Protein AF-A0A520K111-F1 (afdb_monomer_lite)

Sequence (65 aa):
MLKTVHATYGGEVPRPKGIEIIRHAKTKTGSFLETARLLRLEGPDDWSSHIEDYLYGNRSGEDTE

Foldseek 3Di:
DDDDDDDDDPPDDPDPPDPPPPPPPCPVPDDPVRVCVVVVPDDDPCCVVCVCCVVPNPPPPDPDD

Secondary structure (DSSP, 8-state):
---PPP----S-----S--------------HHHHHHHTT----TTTTTSHHHHHH---------

Radius of gyration: 20.33 Å; chains: 1; bounding box: 37×48×40 Å

Structure (mmCIF, N/CA/C/O backbone):
data_AF-A0A520K111-F1
#
_entry.id   AF-A0A520K111-F1
#
loop_
_atom_site.group_PDB
_atom_site.id
_atom_site.type_symbol
_atom_site.label_atom_id
_atom_site.label_alt_id
_atom_site.label_comp_id
_atom_site.label_asym_id
_atom_site.label_entity_id
_atom_site.label_seq_id
_atom_site.pdbx_PDB_ins_code
_atom_site.Cartn_x
_atom_site.Cartn_y
_atom_site.Cartn_z
_atom_site.occupancy
_atom_site.B_iso_or_equiv
_atom_site.auth_seq_id
_atom_site.auth_comp_id
_atom_site.auth_asym_id
_atom_site.auth_atom_id
_atom_site.pdbx_PDB_model_num
ATOM 1 N N . MET A 1 1 ? -5.059 36.680 11.948 1.00 48.41 1 MET A N 1
ATOM 2 C CA . MET A 1 1 ? -3.721 37.097 12.420 1.00 48.41 1 MET A CA 1
ATOM 3 C C . MET A 1 1 ? -3.007 35.837 12.899 1.00 48.41 1 MET A C 1
ATOM 5 O O . MET A 1 1 ? -3.376 35.318 13.943 1.00 48.41 1 MET A O 1
ATOM 9 N N . LEU A 1 2 ? -2.113 35.260 12.089 1.00 49.88 2 LEU A N 1
ATOM 10 C CA . LEU A 1 2 ? -1.361 34.061 12.481 1.00 49.88 2 LEU A CA 1
ATOM 11 C C . LEU A 1 2 ? -0.171 34.473 13.351 1.00 49.88 2 LEU A C 1
ATOM 13 O O . LEU A 1 2 ? 0.514 35.443 13.033 1.00 49.88 2 LEU A O 1
ATOM 17 N N . LYS A 1 3 ? 0.055 33.755 14.452 1.00 60.84 3 LYS A N 1
ATOM 18 C CA . LYS A 1 3 ? 1.236 33.925 15.302 1.00 60.84 3 LYS A CA 1
ATOM 19 C C . LYS A 1 3 ? 2.157 32.735 15.070 1.00 60.84 3 LYS A C 1
ATOM 21 O O . LYS A 1 3 ? 1.763 31.601 15.323 1.00 60.84 3 LYS A O 1
ATOM 26 N N . THR A 1 4 ? 3.359 33.006 14.585 1.00 67.44 4 THR A N 1
ATOM 27 C CA . THR A 1 4 ? 4.411 32.001 14.416 1.00 67.44 4 THR A CA 1
ATOM 28 C C . THR A 1 4 ? 5.127 31.817 15.748 1.00 67.44 4 THR A C 1
ATOM 30 O O . THR A 1 4 ? 5.592 32.792 16.338 1.00 67.44 4 THR A O 1
ATOM 33 N N . VAL A 1 5 ? 5.198 30.580 16.240 1.00 75.69 5 VAL A N 1
ATOM 34 C CA . VAL A 1 5 ? 5.957 30.236 17.448 1.00 75.69 5 VAL A CA 1
ATOM 35 C C . VAL A 1 5 ? 7.293 29.652 17.013 1.00 75.69 5 VAL A C 1
ATOM 37 O O . VAL A 1 5 ? 7.335 28.626 16.340 1.00 75.69 5 VAL A O 1
ATOM 40 N N . HIS A 1 6 ? 8.380 30.316 17.397 1.00 62.25 6 HIS A N 1
ATOM 41 C CA . HIS A 1 6 ? 9.732 29.801 17.230 1.00 62.25 6 HIS A CA 1
ATOM 42 C C . HIS A 1 6 ? 10.101 28.979 18.463 1.00 62.25 6 HIS A C 1
ATOM 44 O O . HIS A 1 6 ? 10.096 29.497 19.578 1.00 62.25 6 HIS A O 1
ATOM 50 N N . ALA A 1 7 ? 10.418 27.704 18.257 1.00 71.94 7 ALA A N 1
ATOM 51 C CA . ALA A 1 7 ? 10.959 26.828 19.285 1.00 71.94 7 ALA A CA 1
ATOM 52 C C . ALA A 1 7 ? 12.367 26.387 18.874 1.00 71.94 7 ALA A C 1
ATOM 54 O O . ALA A 1 7 ? 12.594 26.006 17.726 1.00 71.94 7 ALA A O 1
ATOM 55 N N . THR A 1 8 ? 13.309 26.450 19.811 1.00 71.25 8 THR A N 1
ATOM 56 C CA . THR A 1 8 ? 14.661 25.909 19.660 1.00 71.25 8 THR A CA 1
ATOM 57 C C . THR A 1 8 ? 14.734 24.545 20.336 1.00 71.25 8 THR A C 1
ATOM 59 O O . THR A 1 8 ? 14.281 24.361 21.464 1.00 71.25 8 THR A O 1
ATOM 62 N N . TYR A 1 9 ? 15.283 23.562 19.629 1.00 65.12 9 TYR A N 1
ATOM 63 C CA . TYR A 1 9 ? 15.426 22.203 20.136 1.00 65.12 9 TYR A CA 1
ATOM 64 C C . TYR A 1 9 ? 16.703 22.089 20.979 1.00 65.12 9 TYR A C 1
ATOM 66 O O . TYR A 1 9 ? 17.809 22.216 20.461 1.00 65.12 9 TYR A O 1
ATOM 74 N N . GLY A 1 10 ? 16.548 21.867 22.287 1.00 73.19 10 GLY A N 1
ATOM 75 C CA . GLY A 1 10 ? 17.628 21.893 23.285 1.00 73.19 10 GLY A CA 1
ATOM 76 C C . GLY A 1 10 ? 18.560 20.675 23.317 1.00 73.19 10 GLY A C 1
ATOM 77 O O . GLY A 1 10 ? 19.233 20.468 24.319 1.00 73.19 10 GLY A O 1
ATOM 78 N N . GLY A 1 11 ? 18.597 19.848 22.269 1.00 69.31 11 GLY A N 1
ATOM 79 C CA . GLY A 1 11 ? 19.551 18.735 22.146 1.00 69.31 11 GLY A CA 1
ATOM 80 C C . GLY A 1 11 ? 19.217 17.466 22.941 1.00 69.31 11 GLY A C 1
ATOM 81 O O . GLY A 1 11 ? 19.845 16.432 22.719 1.00 69.31 11 GLY A O 1
ATOM 82 N N . GLU A 1 12 ? 18.206 17.482 23.807 1.00 67.44 12 GLU A N 1
ATOM 83 C CA . GLU A 1 12 ? 17.687 16.256 24.412 1.00 67.44 12 GLU A CA 1
ATOM 84 C C . GLU A 1 12 ? 16.741 15.557 23.436 1.00 67.44 12 GLU A C 1
ATOM 86 O O . GLU A 1 12 ? 15.665 16.069 23.136 1.00 67.44 12 GLU A O 1
ATOM 91 N N . VAL A 1 13 ? 17.133 14.372 22.952 1.00 64.69 13 VAL A N 1
ATOM 92 C CA . VAL A 1 13 ? 16.215 13.473 22.240 1.00 64.69 13 VAL A CA 1
ATOM 93 C C . VAL A 1 13 ? 15.130 13.049 23.217 1.00 64.69 13 VAL A C 1
ATOM 95 O O . VAL A 1 13 ? 15.453 12.331 24.171 1.00 64.69 13 VAL A O 1
ATOM 98 N N . PRO A 1 14 ? 13.861 13.467 23.023 1.00 61.97 14 PRO A N 1
ATOM 99 C CA . PRO A 1 14 ? 12.782 13.001 23.867 1.00 61.97 14 PRO A CA 1
ATOM 100 C C . PRO A 1 14 ? 12.707 11.489 23.693 1.00 61.97 14 PRO A C 1
ATOM 102 O O . PRO A 1 14 ? 12.308 10.978 22.651 1.00 61.97 14 PRO A O 1
ATOM 105 N N . ARG A 1 15 ? 13.159 10.764 24.715 1.00 63.78 15 ARG A N 1
ATOM 106 C CA . ARG A 1 15 ? 13.003 9.318 24.795 1.00 63.78 15 ARG A CA 1
ATOM 107 C C . ARG A 1 15 ? 11.604 9.075 25.346 1.00 63.78 15 ARG A C 1
ATOM 109 O O . ARG A 1 15 ? 11.406 9.297 26.545 1.00 63.78 15 ARG A O 1
AT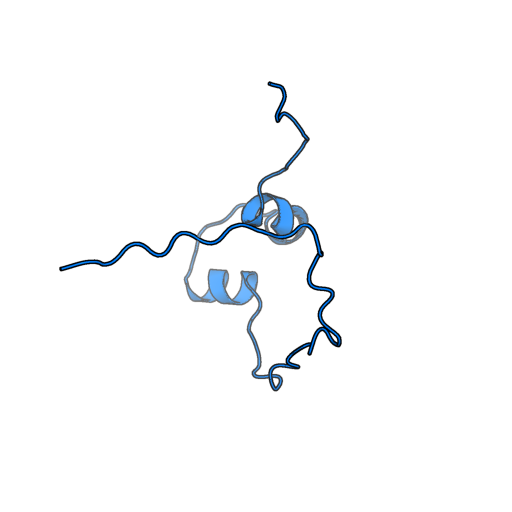OM 116 N N . PRO A 1 16 ? 10.618 8.689 24.515 1.00 65.19 16 PRO A N 1
ATOM 117 C CA . PRO A 1 16 ? 9.297 8.379 25.032 1.00 65.19 16 PRO A CA 1
ATOM 118 C C . PRO A 1 16 ? 9.450 7.265 26.071 1.00 65.19 16 PRO A C 1
ATOM 120 O O . PRO A 1 16 ? 10.019 6.213 25.788 1.00 65.19 16 PRO A O 1
ATOM 123 N N . LYS A 1 17 ? 8.976 7.511 27.299 1.00 66.19 17 LYS A N 1
ATOM 124 C CA . LYS A 1 17 ? 9.068 6.555 28.422 1.00 66.19 17 LYS A CA 1
ATOM 125 C C . LYS A 1 17 ? 8.246 5.278 28.203 1.00 66.19 17 LYS A C 1
ATOM 127 O O . LYS A 1 17 ? 8.354 4.337 28.979 1.00 66.19 17 LYS A O 1
ATOM 132 N N . GLY A 1 18 ? 7.467 5.237 27.133 1.00 58.72 18 GLY A N 1
ATOM 133 C CA . GLY A 1 18 ? 6.817 4.057 26.606 1.00 58.72 18 GLY A CA 1
ATOM 134 C C . GLY A 1 18 ? 6.328 4.390 25.208 1.00 58.72 18 GLY A C 1
ATOM 135 O O . GLY A 1 18 ? 5.642 5.389 25.013 1.00 58.72 18 GLY A O 1
ATOM 136 N N . ILE A 1 19 ? 6.700 3.578 24.224 1.00 59.75 19 ILE A N 1
ATOM 137 C CA . ILE A 1 19 ? 5.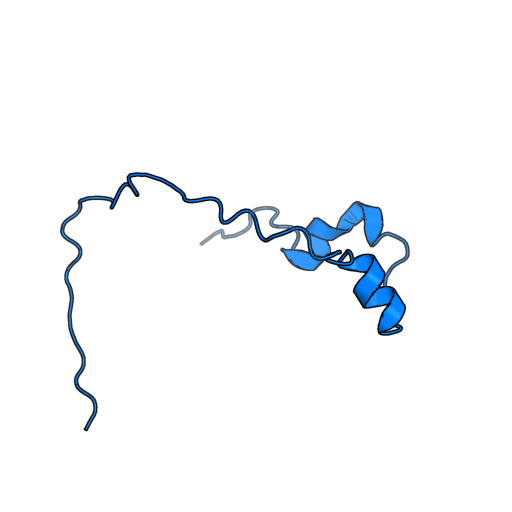912 3.497 23.000 1.00 59.75 19 ILE A CA 1
ATOM 138 C C . ILE A 1 19 ? 4.671 2.715 23.418 1.00 59.75 19 ILE A C 1
ATOM 140 O O . ILE A 1 19 ? 4.719 1.491 23.551 1.00 59.75 19 ILE A O 1
ATOM 144 N N . GLU A 1 20 ? 3.579 3.416 23.711 1.00 61.25 20 GLU A N 1
ATOM 145 C CA . GLU A 1 20 ? 2.284 2.759 23.810 1.00 61.25 20 GLU A CA 1
ATOM 146 C C . GLU A 1 20 ? 1.940 2.266 22.407 1.00 61.25 20 GLU A C 1
ATOM 148 O O . GLU A 1 20 ? 1.470 3.014 21.552 1.00 61.25 20 GLU A O 1
ATOM 153 N N . ILE A 1 21 ? 2.228 0.989 22.140 1.00 59.81 21 ILE A N 1
ATOM 154 C CA . ILE A 1 21 ? 1.643 0.306 20.995 1.00 59.81 21 ILE A CA 1
ATOM 155 C C . ILE A 1 21 ? 0.154 0.270 21.301 1.00 59.81 21 ILE A C 1
ATOM 157 O O . ILE A 1 21 ? -0.309 -0.593 22.053 1.00 59.81 21 ILE A O 1
ATOM 161 N N . ILE A 1 22 ? -0.585 1.234 20.753 1.00 63.09 22 ILE A N 1
ATOM 162 C CA . ILE A 1 22 ? -2.039 1.201 20.733 1.00 63.09 22 ILE A CA 1
ATOM 163 C C . ILE A 1 22 ? -2.381 -0.079 19.979 1.00 63.09 22 ILE A C 1
ATOM 165 O O . ILE A 1 22 ? -2.361 -0.126 18.745 1.00 63.09 22 ILE A O 1
ATOM 169 N N . ARG A 1 23 ? -2.626 -1.156 20.731 1.00 55.56 23 ARG A N 1
ATOM 170 C CA . ARG A 1 23 ? -3.223 -2.378 20.215 1.00 55.56 23 ARG A CA 1
ATOM 171 C C . ARG A 1 23 ? -4.617 -1.960 19.800 1.00 55.56 23 ARG A C 1
ATOM 173 O O . ARG A 1 23 ? -5.539 -1.988 20.610 1.00 55.56 23 ARG A O 1
ATOM 180 N N . HIS A 1 24 ? -4.736 -1.489 18.563 1.00 57.62 24 HIS A N 1
ATOM 181 C CA . HIS A 1 24 ? -6.018 -1.256 17.939 1.00 57.62 24 HIS A CA 1
ATOM 182 C C . HIS A 1 24 ? -6.798 -2.542 18.169 1.00 57.62 24 HIS A C 1
ATOM 184 O O . HIS A 1 24 ? -6.323 -3.629 17.818 1.00 57.62 24 HIS A O 1
ATOM 190 N N . ALA A 1 25 ? -7.928 -2.432 18.876 1.00 55.69 25 ALA A N 1
ATOM 191 C CA . ALA A 1 25 ? -8.862 -3.534 18.989 1.00 55.69 25 ALA A CA 1
ATOM 192 C C . ALA A 1 25 ? -9.001 -4.094 17.580 1.00 55.69 25 ALA A C 1
ATOM 194 O O . ALA A 1 25 ? -9.190 -3.313 16.648 1.00 55.69 25 ALA A O 1
ATOM 195 N N . LYS A 1 26 ? -8.781 -5.403 17.435 1.00 56.50 26 LYS A N 1
ATOM 196 C CA . LYS A 1 26 ? -8.752 -6.126 16.165 1.00 56.50 26 LYS A CA 1
ATOM 197 C C . LYS A 1 26 ? -10.133 -6.033 15.511 1.00 56.50 26 LYS A C 1
ATOM 199 O O . LYS A 1 26 ? -10.879 -7.006 15.462 1.00 56.50 26 LYS A O 1
ATOM 204 N N . THR A 1 27 ? -10.500 -4.853 15.020 1.00 59.56 27 THR A N 1
ATOM 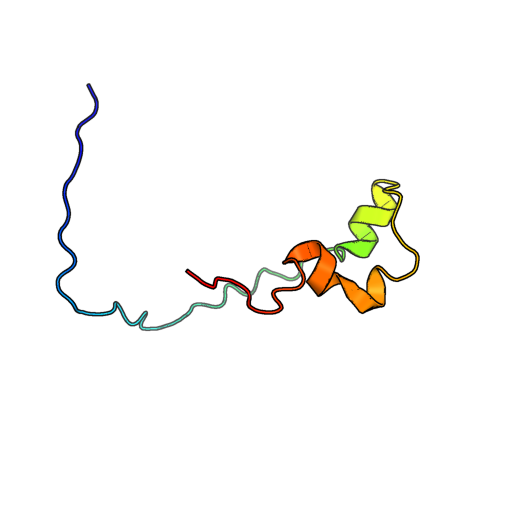205 C CA . THR A 1 27 ? -11.383 -4.731 13.878 1.00 59.56 27 THR A CA 1
ATOM 206 C C . THR A 1 27 ? -10.709 -5.587 12.819 1.00 59.56 27 THR A C 1
ATOM 208 O O . THR A 1 27 ? -9.478 -5.657 12.760 1.00 59.56 27 THR A O 1
ATOM 211 N N . LYS A 1 28 ? -11.477 -6.378 12.075 1.00 61.94 28 LYS A N 1
ATOM 212 C CA . LYS A 1 28 ? -10.921 -7.107 10.937 1.00 61.94 28 LYS A CA 1
ATOM 213 C C . LYS A 1 28 ? -10.417 -6.047 9.955 1.00 61.94 28 LYS A C 1
ATOM 215 O O . LYS A 1 28 ? -11.168 -5.600 9.099 1.00 61.94 28 LYS A O 1
ATOM 220 N N . THR A 1 29 ? -9.199 -5.560 10.154 1.00 62.75 29 THR A N 1
ATOM 221 C CA . THR A 1 29 ? -8.522 -4.657 9.244 1.00 62.75 29 THR A CA 1
ATOM 222 C C . THR A 1 29 ? -8.210 -5.522 8.049 1.00 62.75 29 THR A C 1
ATOM 224 O O . THR A 1 29 ? -7.309 -6.362 8.113 1.00 62.75 29 THR A O 1
ATOM 227 N N . GLY A 1 30 ? -9.048 -5.401 7.020 1.00 69.25 30 GLY A N 1
ATOM 228 C CA . GLY A 1 30 ? -8.792 -6.035 5.741 1.00 69.25 30 GLY A CA 1
ATOM 229 C C . GLY A 1 30 ? -7.384 -5.674 5.288 1.00 69.25 30 GLY A C 1
ATOM 230 O O . GLY A 1 30 ? -6.898 -4.571 5.554 1.00 69.25 30 GLY A O 1
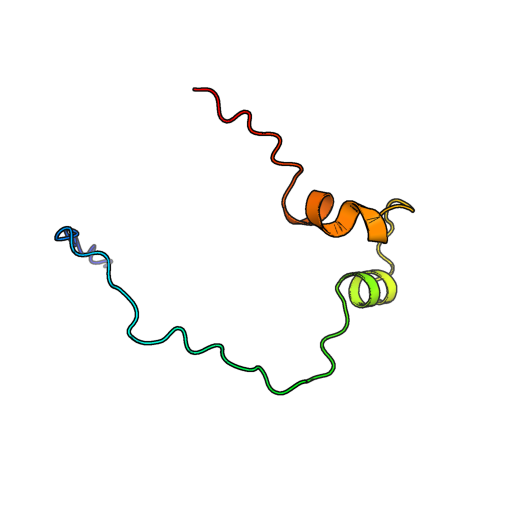ATOM 231 N N . SER A 1 31 ? -6.700 -6.625 4.659 1.00 81.81 31 SER A N 1
ATOM 232 C CA . SER A 1 31 ? -5.371 -6.336 4.117 1.00 81.81 31 SER A CA 1
ATOM 233 C C . SER A 1 31 ? -5.466 -5.264 3.023 1.00 81.81 31 SER A C 1
ATOM 235 O O . SER A 1 31 ? -6.531 -5.044 2.434 1.00 81.81 31 SER A O 1
ATOM 237 N N . PHE A 1 32 ? -4.347 -4.609 2.708 1.00 83.44 32 PHE A N 1
ATOM 238 C CA . PHE A 1 32 ? -4.289 -3.711 1.553 1.00 83.44 32 PHE A CA 1
ATOM 239 C C . PHE A 1 32 ? -4.775 -4.417 0.277 1.00 83.44 32 PHE A C 1
ATOM 241 O O . PHE A 1 32 ? -5.635 -3.888 -0.418 1.00 83.44 32 PHE A O 1
ATOM 248 N N . LEU A 1 33 ? -4.311 -5.647 0.022 1.00 85.31 33 LEU A N 1
ATOM 249 C CA . LEU A 1 33 ? -4.707 -6.430 -1.156 1.00 85.31 33 LEU A CA 1
ATOM 250 C C . LEU A 1 33 ? -6.202 -6.763 -1.164 1.00 85.31 33 LEU A C 1
ATOM 252 O O . LEU A 1 33 ? -6.849 -6.748 -2.208 1.00 85.31 33 LEU A O 1
ATOM 256 N N . GLU A 1 34 ? -6.777 -7.029 0.007 1.00 85.62 34 GLU A N 1
ATOM 257 C CA . GLU A 1 34 ? -8.216 -7.23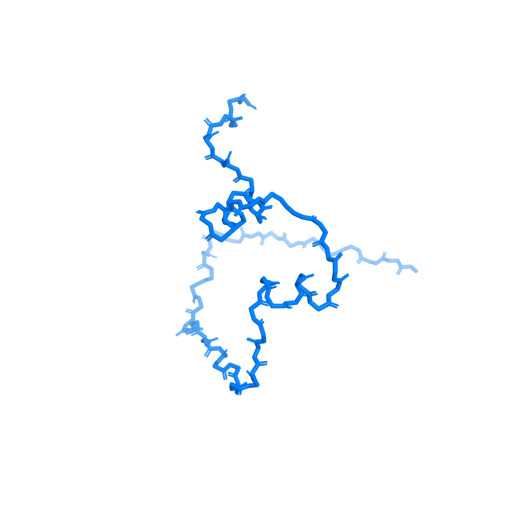8 0.146 1.00 85.62 34 GLU A CA 1
ATOM 258 C C . GLU A 1 34 ? -8.998 -5.964 -0.195 1.00 85.62 34 GLU A C 1
ATOM 260 O O . GLU A 1 34 ? -9.981 -6.024 -0.934 1.00 85.62 34 GLU A O 1
ATOM 265 N N . THR A 1 35 ? -8.518 -4.810 0.268 1.00 85.94 35 THR A N 1
ATOM 266 C CA . THR A 1 35 ? -9.092 -3.497 -0.054 1.00 85.94 35 THR A CA 1
ATOM 267 C C . THR A 1 35 ? -8.959 -3.184 -1.545 1.00 85.94 35 THR A C 1
ATOM 269 O O . THR A 1 35 ? -9.933 -2.776 -2.177 1.00 85.94 35 THR A O 1
ATOM 272 N N . ALA A 1 36 ? -7.793 -3.442 -2.137 1.00 87.44 36 ALA A N 1
ATOM 273 C CA . ALA A 1 36 ? -7.540 -3.238 -3.559 1.00 87.44 36 ALA A CA 1
ATOM 274 C C . ALA A 1 36 ? -8.469 -4.097 -4.429 1.00 87.44 36 ALA A C 1
ATOM 276 O O . ALA A 1 36 ? -9.074 -3.591 -5.376 1.00 87.44 36 ALA A O 1
ATOM 277 N N . ARG A 1 37 ? -8.678 -5.368 -4.052 1.00 86.75 37 ARG A N 1
ATOM 278 C CA . ARG A 1 37 ? -9.635 -6.263 -4.720 1.00 86.75 37 ARG A CA 1
ATOM 279 C C . ARG A 1 37 ? -11.071 -5.748 -4.620 1.00 86.75 37 ARG A C 1
ATOM 281 O O . ARG A 1 37 ? -11.794 -5.781 -5.613 1.00 86.75 37 ARG A O 1
ATOM 288 N N . LEU A 1 38 ? -11.492 -5.281 -3.442 1.00 90.00 38 LEU A N 1
ATOM 289 C CA . LEU A 1 38 ? -12.834 -4.717 -3.235 1.00 90.00 38 LEU A CA 1
ATOM 290 C C . LEU A 1 38 ? -13.071 -3.473 -4.098 1.00 90.00 38 LEU A C 1
ATOM 292 O O . LEU A 1 38 ? -14.160 -3.299 -4.641 1.00 90.00 38 LEU A O 1
ATOM 296 N N . LEU A 1 39 ? -12.042 -2.642 -4.256 1.00 91.12 39 LEU A N 1
ATOM 297 C CA . LEU A 1 39 ? -12.073 -1.441 -5.088 1.00 91.12 39 LEU A CA 1
ATOM 298 C C . LEU A 1 39 ? -11.853 -1.723 -6.581 1.00 91.12 39 LEU A C 1
ATOM 300 O O . LEU A 1 39 ? -11.912 -0.791 -7.378 1.00 91.12 39 LEU A O 1
ATOM 304 N N . ARG A 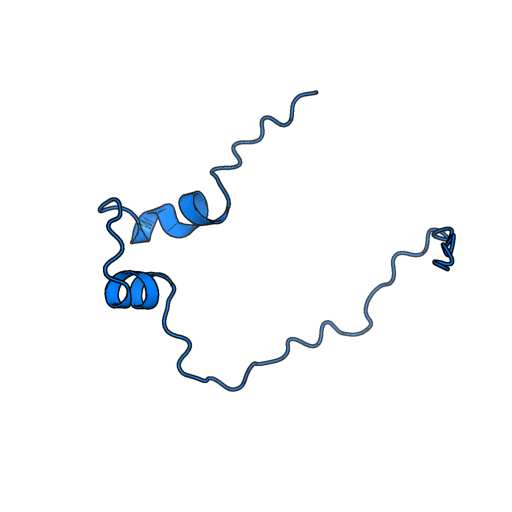1 40 ? -11.638 -2.990 -6.965 1.00 91.00 40 ARG A N 1
ATOM 305 C CA . ARG A 1 40 ? -11.349 -3.417 -8.344 1.00 91.00 40 ARG A CA 1
ATOM 306 C C . ARG A 1 40 ? -10.167 -2.650 -8.944 1.00 91.00 40 ARG A C 1
ATOM 308 O O . ARG A 1 40 ? -10.198 -2.281 -10.114 1.00 91.00 40 ARG A O 1
ATOM 315 N N . LEU A 1 41 ? -9.149 -2.390 -8.126 1.00 88.25 41 LEU A N 1
ATOM 316 C CA . LEU A 1 41 ? -7.910 -1.797 -8.606 1.00 88.25 41 LEU A CA 1
ATOM 317 C C . LEU A 1 41 ? -7.185 -2.824 -9.473 1.00 88.25 41 LEU A C 1
ATOM 319 O O . LEU A 1 41 ? -6.988 -3.965 -9.054 1.00 88.25 41 LEU A O 1
ATOM 323 N N . GLU A 1 42 ? -6.805 -2.410 -10.676 1.00 89.50 42 GLU A N 1
ATOM 324 C CA . GLU A 1 42 ? -5.919 -3.191 -11.528 1.00 89.50 42 GLU A CA 1
ATOM 325 C C . GLU A 1 42 ? -4.481 -3.014 -11.043 1.00 89.50 42 GLU A C 1
ATOM 327 O O . GLU A 1 42 ? -4.051 -1.910 -10.700 1.00 89.50 42 GLU A O 1
ATOM 332 N N . GLY A 1 43 ? -3.759 -4.125 -10.977 1.00 83.25 43 GLY A N 1
ATOM 333 C CA . GLY A 1 43 ? -2.426 -4.192 -10.415 1.00 83.25 43 GLY A CA 1
ATOM 334 C C . GLY A 1 43 ? -1.590 -5.259 -11.101 1.00 83.25 43 GLY A C 1
ATOM 335 O O . GLY A 1 43 ? -2.158 -6.218 -11.624 1.00 83.25 43 GLY A O 1
ATOM 336 N N . PRO A 1 44 ? -0.260 -5.114 -11.095 1.00 88.38 44 PRO A N 1
ATOM 337 C CA . PRO A 1 44 ? 0.653 -6.189 -11.452 1.00 88.38 44 PRO A CA 1
ATOM 338 C C . PRO A 1 44 ? 0.380 -7.493 -10.685 1.00 88.38 44 PRO A C 1
ATOM 340 O O . PRO A 1 44 ? 0.055 -7.478 -9.495 1.00 88.38 44 PRO A O 1
ATOM 343 N N . ASP A 1 45 ? 0.574 -8.630 -11.362 1.00 87.56 45 ASP A N 1
ATOM 344 C CA . ASP A 1 45 ? 0.353 -9.977 -10.806 1.00 87.56 45 ASP A CA 1
ATOM 345 C C . ASP A 1 45 ? 1.243 -10.283 -9.585 1.00 87.56 45 ASP A C 1
ATOM 347 O O . ASP A 1 45 ? 0.952 -11.173 -8.782 1.00 87.56 45 ASP A O 1
ATOM 351 N N . ASP A 1 46 ? 2.328 -9.530 -9.420 1.00 90.88 46 ASP A N 1
ATOM 352 C CA . ASP A 1 46 ? 3.346 -9.706 -8.391 1.00 90.88 46 ASP A CA 1
ATOM 353 C C . ASP A 1 46 ? 3.149 -8.810 -7.154 1.00 90.88 46 ASP A C 1
ATOM 355 O O . ASP A 1 46 ? 3.988 -8.815 -6.251 1.00 90.88 46 ASP A O 1
ATOM 359 N N . TRP A 1 47 ? 2.021 -8.094 -7.056 1.00 87.69 47 TRP A N 1
ATOM 360 C CA . TRP A 1 47 ? 1.671 -7.233 -5.917 1.00 87.69 47 TRP A CA 1
ATOM 361 C C . TRP A 1 47 ? 1.910 -7.879 -4.558 1.00 87.69 47 TRP A C 1
ATOM 363 O O . TRP A 1 47 ? 2.421 -7.238 -3.648 1.00 87.69 47 TRP A O 1
ATOM 373 N N . SER A 1 48 ? 1.535 -9.150 -4.409 1.00 85.88 48 SER A N 1
ATOM 374 C CA . SER A 1 48 ? 1.691 -9.851 -3.132 1.00 85.88 48 SER A CA 1
ATOM 375 C C . SER A 1 48 ? 3.151 -10.068 -2.732 1.00 85.88 48 SER A C 1
ATOM 377 O O . SER A 1 48 ? 3.448 -10.115 -1.541 1.00 85.88 48 SER A O 1
ATOM 379 N N . SER A 1 49 ? 4.050 -10.184 -3.710 1.00 90.50 49 SER A N 1
ATOM 380 C CA . SER A 1 49 ? 5.475 -10.443 -3.499 1.00 90.50 49 SER A CA 1
ATOM 381 C C . SER A 1 49 ? 6.294 -9.158 -3.379 1.00 90.50 49 SER A C 1
ATOM 383 O O . SER A 1 49 ? 7.294 -9.167 -2.670 1.00 90.50 49 SER A O 1
ATOM 385 N N . HIS A 1 50 ? 5.845 -8.062 -3.998 1.00 89.00 50 HIS A N 1
ATOM 386 C CA . HIS A 1 50 ? 6.552 -6.773 -4.027 1.00 89.00 50 HIS A CA 1
ATOM 387 C C . HIS A 1 50 ? 5.762 -5.639 -3.353 1.00 89.00 50 HIS A C 1
ATOM 389 O O . HIS A 1 50 ? 5.950 -4.467 -3.669 1.00 89.00 50 HIS A O 1
ATOM 395 N N . ILE A 1 51 ? 4.847 -5.958 -2.426 1.00 87.19 51 ILE A N 1
ATOM 396 C CA . ILE A 1 51 ? 3.952 -4.953 -1.826 1.00 87.19 51 ILE A CA 1
ATOM 397 C C . ILE A 1 51 ? 4.717 -3.798 -1.169 1.00 87.19 51 ILE A C 1
ATOM 399 O O . ILE A 1 51 ? 4.314 -2.644 -1.284 1.00 87.19 51 ILE A O 1
ATOM 403 N N . GLU A 1 52 ? 5.841 -4.106 -0.528 1.00 86.56 52 GLU A N 1
ATOM 404 C CA . GLU A 1 52 ? 6.712 -3.124 0.116 1.00 86.56 52 GLU A CA 1
ATOM 405 C C . GLU A 1 52 ? 7.295 -2.138 -0.907 1.00 86.56 52 GLU A C 1
ATOM 407 O O . GLU A 1 52 ? 7.299 -0.931 -0.667 1.00 86.56 52 GLU A O 1
ATOM 412 N N . ASP A 1 53 ? 7.690 -2.623 -2.086 1.00 88.56 53 ASP A N 1
ATOM 413 C CA . ASP A 1 53 ? 8.240 -1.789 -3.156 1.00 88.56 53 ASP A CA 1
ATOM 414 C C . ASP A 1 53 ? 7.182 -0.831 -3.714 1.00 88.56 53 ASP A C 1
ATOM 416 O O . ASP A 1 53 ? 7.473 0.337 -3.971 1.00 88.56 53 ASP A O 1
ATOM 420 N N . TYR A 1 54 ? 5.933 -1.288 -3.851 1.00 82.69 54 TYR A N 1
ATOM 421 C CA . TYR A 1 54 ? 4.823 -0.442 -4.299 1.00 82.69 54 TYR A CA 1
ATOM 422 C C . TYR A 1 54 ? 4.405 0.595 -3.250 1.00 82.69 54 TYR A C 1
ATOM 424 O O . TYR A 1 54 ? 4.010 1.705 -3.609 1.00 82.69 54 TYR A O 1
ATOM 432 N N . LEU A 1 55 ? 4.466 0.249 -1.960 1.00 81.62 55 LEU A N 1
ATOM 433 C CA . LEU A 1 55 ? 4.054 1.144 -0.875 1.00 81.62 55 LEU A CA 1
ATOM 434 C C . LEU A 1 55 ? 5.125 2.175 -0.512 1.00 81.62 55 LEU A C 1
ATOM 436 O O . LEU A 1 55 ? 4.789 3.312 -0.173 1.00 81.62 55 LEU A O 1
ATOM 440 N N . TYR A 1 56 ? 6.399 1.792 -0.559 1.00 83.94 56 TYR A N 1
ATOM 441 C CA . TYR A 1 56 ? 7.496 2.605 -0.031 1.00 83.94 56 TYR A CA 1
ATOM 442 C C . TYR A 1 56 ? 8.497 3.063 -1.093 1.00 83.94 56 TYR A C 1
ATOM 444 O O . TYR A 1 56 ? 9.359 3.896 -0.778 1.00 83.94 56 TYR A O 1
ATOM 452 N N . GLY A 1 57 ? 8.354 2.565 -2.327 1.00 77.62 57 GLY A N 1
ATOM 453 C CA . GLY A 1 57 ? 9.368 2.651 -3.369 1.00 77.62 57 GLY A CA 1
ATOM 454 C C . GLY A 1 57 ? 10.535 1.719 -3.047 1.00 77.62 57 GLY A C 1
ATOM 455 O O . GLY A 1 57 ? 10.936 1.596 -1.888 1.00 77.62 57 GLY A O 1
ATOM 456 N N . ASN A 1 58 ? 11.129 1.091 -4.064 1.00 67.69 58 ASN A N 1
ATOM 457 C CA . ASN A 1 58 ? 12.406 0.406 -3.891 1.00 67.69 58 ASN A CA 1
ATOM 458 C C . ASN A 1 58 ? 13.473 1.464 -3.572 1.00 67.69 58 ASN A C 1
ATOM 460 O O . ASN A 1 58 ? 14.048 2.079 -4.470 1.00 67.69 58 ASN A O 1
ATOM 464 N N . ARG A 1 59 ? 13.709 1.731 -2.285 1.00 61.00 59 ARG A N 1
ATOM 465 C CA . ARG A 1 59 ? 14.809 2.584 -1.826 1.00 61.00 59 ARG A CA 1
ATOM 466 C C . ARG A 1 59 ? 16.109 1.792 -1.896 1.00 61.00 59 ARG A C 1
ATOM 468 O O . ARG A 1 59 ? 16.772 1.559 -0.887 1.00 61.00 59 ARG A O 1
ATOM 475 N N . SER A 1 60 ? 16.485 1.373 -3.097 1.00 59.06 60 SER A N 1
ATOM 476 C CA . SER A 1 60 ? 17.891 1.195 -3.425 1.00 59.06 60 SER A CA 1
ATOM 477 C C . SER A 1 60 ? 18.523 2.579 -3.312 1.00 59.06 60 SER A C 1
ATOM 479 O O . SER A 1 60 ? 18.235 3.450 -4.125 1.00 59.06 60 SER A O 1
ATOM 481 N N . GLY A 1 61 ? 19.260 2.808 -2.225 1.00 58.94 61 GLY A N 1
ATOM 482 C CA . GLY A 1 61 ? 19.762 4.117 -1.826 1.00 58.94 61 GLY A CA 1
ATOM 483 C C . GLY A 1 61 ? 20.559 4.841 -2.909 1.00 58.94 61 GLY A C 1
ATOM 484 O O . GLY A 1 61 ? 21.760 4.631 -3.037 1.00 58.94 61 GLY A O 1
ATOM 485 N N . GLU A 1 62 ? 19.896 5.760 -3.599 1.00 59.62 62 GLU A N 1
ATOM 486 C CA . GLU A 1 62 ? 20.506 6.857 -4.345 1.00 59.62 62 GLU A CA 1
ATOM 487 C C . GLU A 1 62 ? 19.857 8.173 -3.906 1.00 59.62 62 GLU A C 1
ATOM 489 O O . GLU A 1 62 ? 19.255 8.895 -4.686 1.00 59.62 62 GLU A O 1
ATOM 494 N N . ASP A 1 63 ? 20.022 8.492 -2.623 1.00 55.50 63 ASP A N 1
ATOM 495 C CA . ASP A 1 63 ? 20.186 9.884 -2.212 1.00 55.50 63 ASP A CA 1
ATOM 496 C C . ASP A 1 63 ? 21.702 10.152 -2.216 1.00 55.50 63 ASP A C 1
ATOM 498 O O . ASP A 1 63 ? 22.345 10.229 -1.168 1.00 55.50 63 ASP A O 1
ATOM 502 N N . THR A 1 64 ? 22.311 10.176 -3.406 1.00 51.66 64 THR A N 1
ATOM 503 C CA . THR A 1 64 ? 23.609 10.840 -3.573 1.00 51.66 64 THR A CA 1
ATOM 504 C C . THR A 1 64 ? 23.315 12.260 -4.028 1.00 51.66 64 THR A C 1
ATOM 506 O O . THR A 1 64 ? 22.951 12.456 -5.184 1.00 51.66 64 THR A O 1
ATOM 509 N N . GLU A 1 65 ? 23.429 13.194 -3.082 1.00 42.91 65 GLU A N 1
ATOM 510 C CA . GLU A 1 65 ? 24.077 14.523 -3.169 1.00 42.91 65 GLU A CA 1
ATOM 511 C C . GLU A 1 65 ? 23.396 15.569 -2.271 1.00 42.91 65 GLU A C 1
ATOM 513 O O . GLU A 1 65 ? 22.188 15.848 -2.444 1.00 42.91 65 GLU A O 1
#

pLDDT: mean 72.0, std 13.51, range [42.91, 91.12]